Protein AF-A0A3C0C6D8-F1 (afdb_monomer_lite)

Foldseek 3Di:
DVVVVVVVVVVVVVPDQLEDEDDDDFCCDDPCNVVRVVVVVVVVVVCVVDQDDPNGGYD

Radius of gyration: 19.51 Å; chains: 1; bounding box: 42×42×34 Å

Structure (mmCIF, N/CA/C/O backbone):
data_AF-A0A3C0C6D8-F1
#
_entry.id   AF-A0A3C0C6D8-F1
#
loop_
_atom_site.group_PDB
_atom_site.id
_atom_site.type_symbol
_atom_site.label_atom_id
_atom_site.label_alt_id
_atom_site.label_comp_id
_atom_site.label_asym_id
_atom_site.label_entity_id
_atom_site.label_seq_id
_atom_site.pdbx_PDB_ins_code
_atom_site.Cartn_x
_atom_site.Cartn_y
_atom_site.Cartn_z
_atom_site.occupancy
_atom_site.B_iso_or_equiv
_atom_site.auth_seq_id
_atom_site.auth_comp_id
_atom_site.auth_asym_id
_atom_site.auth_atom_id
_atom_site.pdbx_PDB_model_num
ATOM 1 N N . MET A 1 1 ? -26.989 -34.872 14.969 1.00 61.94 1 MET A N 1
ATOM 2 C CA . MET A 1 1 ? -26.733 -34.471 13.567 1.00 61.94 1 MET A CA 1
ATOM 3 C C . MET A 1 1 ? -26.972 -32.977 13.345 1.00 61.94 1 MET A C 1
ATOM 5 O O . MET A 1 1 ? -26.024 -32.294 12.999 1.00 61.94 1 MET A O 1
ATOM 9 N N . VAL A 1 2 ? -28.157 -32.431 13.654 1.00 70.75 2 VAL A N 1
ATOM 10 C CA . VAL A 1 2 ? -28.471 -30.991 13.465 1.00 70.75 2 VAL A CA 1
ATOM 11 C C . VAL A 1 2 ? -27.582 -30.050 14.299 1.00 70.75 2 VAL A C 1
ATOM 13 O O . VAL A 1 2 ? -27.083 -29.059 13.777 1.00 70.75 2 VAL A O 1
ATOM 16 N N . ALA A 1 3 ? -27.296 -30.394 15.559 1.00 71.38 3 ALA A N 1
ATOM 17 C CA . ALA A 1 3 ? -26.410 -29.595 16.416 1.00 71.38 3 ALA A CA 1
ATOM 18 C C . ALA A 1 3 ? -24.970 -29.490 15.874 1.00 71.38 3 ALA A C 1
ATOM 20 O O . ALA A 1 3 ? -24.341 -28.444 15.986 1.00 71.38 3 ALA A O 1
ATOM 21 N N . PHE A 1 4 ? -24.466 -30.546 15.227 1.00 73.44 4 PHE A N 1
ATOM 22 C CA . PHE A 1 4 ? -23.131 -30.552 14.621 1.00 73.44 4 PHE A CA 1
ATOM 23 C C . PHE A 1 4 ? -23.067 -29.642 13.384 1.00 73.44 4 PHE A C 1
ATOM 25 O O . PHE A 1 4 ? -22.100 -28.908 13.202 1.00 73.44 4 PHE A O 1
ATOM 32 N N . CYS A 1 5 ? -24.135 -29.615 12.580 1.00 73.69 5 CYS A N 1
ATOM 33 C CA . CYS A 1 5 ? -24.252 -28.702 11.443 1.00 73.69 5 CYS A CA 1
ATOM 34 C C . CYS A 1 5 ? -24.300 -27.228 11.878 1.00 73.69 5 CYS A C 1
ATOM 36 O O . CYS A 1 5 ? -23.689 -26.388 11.227 1.00 73.69 5 CYS A O 1
ATOM 38 N N . ILE A 1 6 ? -24.966 -26.908 12.993 1.00 76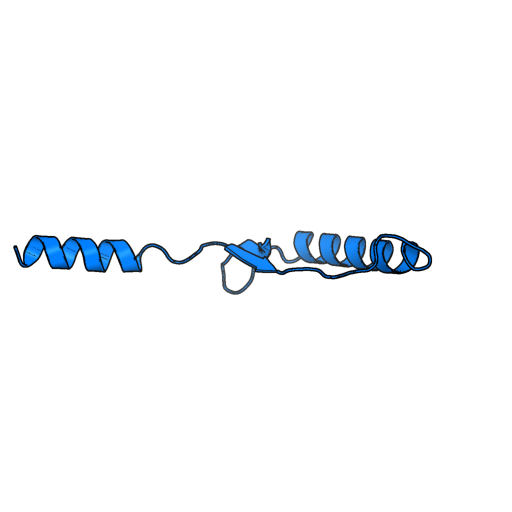.25 6 ILE A N 1
ATOM 39 C CA . ILE A 1 6 ? -25.041 -25.530 13.512 1.00 76.25 6 ILE A CA 1
ATOM 40 C C . ILE A 1 6 ? -23.664 -25.0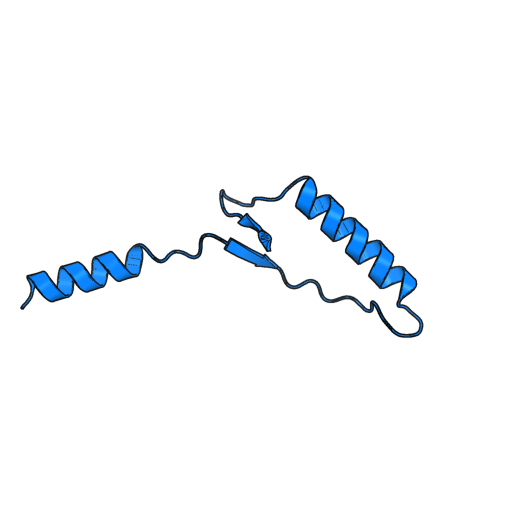35 13.977 1.00 76.25 6 ILE A C 1
ATOM 42 O O . ILE A 1 6 ? -23.286 -23.903 13.682 1.00 76.25 6 ILE A O 1
ATOM 46 N N . ILE A 1 7 ? -22.879 -25.894 14.634 1.00 75.06 7 ILE A N 1
ATOM 47 C CA . ILE A 1 7 ? -21.528 -25.548 15.101 1.00 75.06 7 ILE A CA 1
ATOM 48 C C . ILE A 1 7 ? -20.594 -25.246 13.919 1.00 75.06 7 ILE A C 1
ATOM 50 O O . ILE A 1 7 ? -19.842 -24.275 13.966 1.00 75.06 7 ILE A O 1
ATOM 54 N N . LEU A 1 8 ? -20.681 -26.018 12.831 1.00 74.50 8 LEU A N 1
ATOM 55 C CA . LEU A 1 8 ? -19.887 -25.778 11.620 1.00 74.50 8 LEU A CA 1
ATOM 56 C C . LEU A 1 8 ? -20.249 -24.455 10.928 1.00 74.50 8 LEU A C 1
ATOM 58 O O . LEU A 1 8 ? -19.363 -23.748 10.452 1.00 74.50 8 LEU A O 1
ATOM 62 N N . VAL A 1 9 ? -21.534 -24.089 10.905 1.00 73.44 9 VAL A N 1
ATOM 63 C CA . VAL A 1 9 ? -21.992 -22.825 10.305 1.00 73.44 9 VAL A CA 1
ATOM 64 C C . VAL A 1 9 ? -21.540 -21.618 11.133 1.00 73.44 9 VAL A C 1
ATOM 66 O O . VAL A 1 9 ? -21.077 -20.632 10.563 1.00 73.44 9 VAL A O 1
ATOM 69 N N . MET A 1 10 ? -21.592 -21.694 12.467 1.00 65.62 10 MET A N 1
ATOM 70 C CA . MET A 1 10 ? -21.097 -20.613 13.333 1.00 65.62 10 MET A CA 1
ATOM 71 C C . MET A 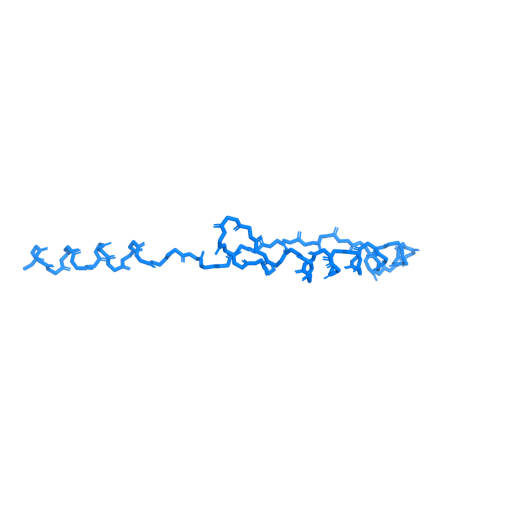1 10 ? -19.569 -20.479 13.284 1.00 65.62 10 MET A C 1
ATOM 73 O O . MET A 1 10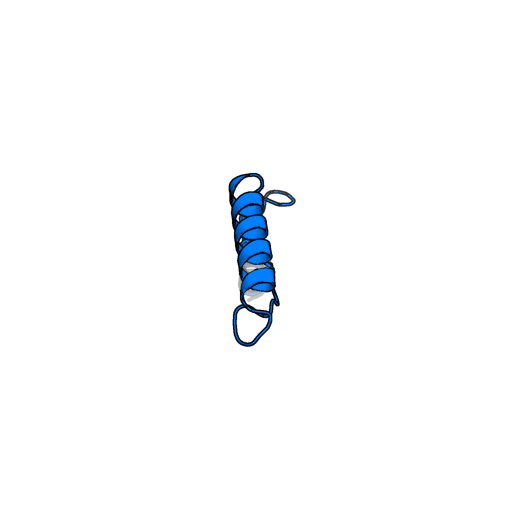 ? -19.058 -19.360 13.268 1.00 65.62 10 MET A O 1
ATOM 77 N N . ALA A 1 11 ? -18.836 -21.593 13.183 1.00 63.00 11 ALA A N 1
ATOM 78 C CA . ALA A 1 11 ? -17.383 -21.574 13.011 1.00 63.00 11 ALA A CA 1
ATOM 79 C C . ALA A 1 11 ? -16.958 -20.914 11.685 1.00 63.00 11 ALA A C 1
ATOM 81 O O . ALA A 1 11 ? -15.957 -20.203 11.644 1.00 63.00 11 ALA A O 1
ATOM 82 N N . GLY A 1 12 ? -17.742 -21.088 10.614 1.00 61.62 12 GLY A N 1
ATOM 83 C CA . GLY A 1 12 ? -17.488 -20.445 9.321 1.00 61.62 12 GLY A CA 1
ATOM 84 C C . GLY A 1 12 ? -17.681 -18.923 9.327 1.00 61.62 12 GLY A C 1
ATOM 85 O O . GLY A 1 12 ? -16.979 -18.221 8.605 1.00 61.62 12 GLY A O 1
ATOM 86 N N . MET A 1 13 ? -18.587 -18.394 10.158 1.00 59.06 13 MET A N 1
ATOM 87 C CA . MET A 1 13 ? -18.844 -16.948 10.244 1.00 59.06 13 MET A CA 1
ATOM 88 C C . MET A 1 13 ? -17.772 -16.173 11.024 1.00 59.06 13 MET A C 1
ATOM 90 O O . MET A 1 13 ? -17.617 -14.974 10.810 1.00 59.06 13 MET A O 1
ATOM 94 N N . ALA A 1 14 ? -17.010 -16.842 11.895 1.00 58.62 14 ALA A N 1
ATOM 95 C CA . ALA A 1 14 ? -15.942 -16.217 12.679 1.00 58.62 14 ALA A CA 1
ATOM 96 C C . ALA A 1 14 ? -14.654 -15.948 11.872 1.00 58.62 14 ALA A C 1
ATOM 98 O O . ALA A 1 14 ? -13.780 -15.224 12.336 1.00 58.62 14 ALA A O 1
ATOM 99 N N . MET A 1 15 ? -14.535 -16.488 10.655 1.00 59.22 15 MET A N 1
ATOM 100 C CA . MET A 1 15 ? -13.356 -16.337 9.793 1.00 59.22 15 MET A CA 1
ATOM 101 C C . MET A 1 15 ? -13.471 -15.092 8.897 1.00 59.22 15 MET A C 1
ATOM 103 O O . MET A 1 15 ? -13.338 -15.170 7.675 1.00 59.22 15 MET A O 1
ATOM 107 N N . ALA A 1 16 ? -13.763 -13.925 9.47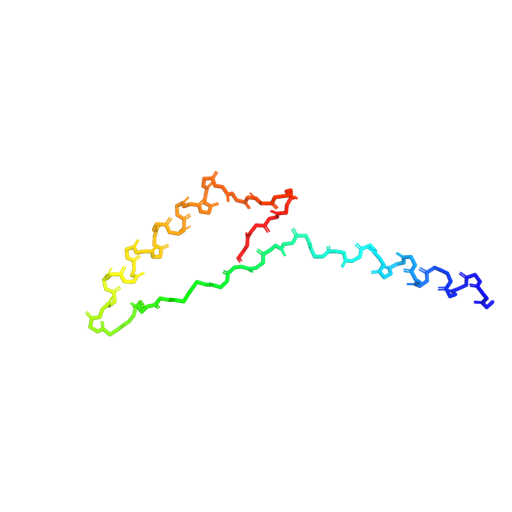3 1.00 62.69 16 ALA A N 1
ATOM 108 C CA . ALA A 1 16 ? -13.625 -12.672 8.739 1.00 62.69 16 ALA A CA 1
ATOM 109 C C . ALA A 1 16 ? -12.132 -12.332 8.646 1.00 62.69 16 ALA A C 1
ATOM 111 O O . ALA A 1 16 ? -11.461 -12.258 9.665 1.00 62.69 16 ALA A O 1
ATOM 112 N N . ALA A 1 17 ? -11.602 -12.118 7.437 1.00 64.31 17 ALA A N 1
ATOM 113 C CA . ALA A 1 17 ? -10.206 -11.717 7.279 1.00 64.31 17 ALA A CA 1
ATOM 114 C C . ALA A 1 17 ? -9.944 -10.403 8.044 1.00 64.31 17 ALA A C 1
ATOM 116 O O . ALA A 1 17 ? -10.540 -9.363 7.724 1.00 64.31 17 ALA A O 1
ATOM 117 N N . ASP A 1 18 ? -9.072 -10.486 9.052 1.00 74.75 18 ASP A N 1
ATOM 118 C CA . ASP A 1 18 ? -8.612 -9.378 9.903 1.00 74.75 18 ASP A CA 1
ATOM 119 C C . ASP A 1 18 ? -7.792 -8.331 9.136 1.00 74.75 18 ASP A C 1
ATOM 121 O O . ASP A 1 18 ? -7.667 -7.182 9.568 1.00 74.75 18 ASP A O 1
ATOM 125 N N . THR A 1 19 ? -7.277 -8.710 7.963 1.00 86.38 19 THR A N 1
ATOM 126 C CA . THR A 1 19 ? -6.413 -7.866 7.141 1.00 86.38 19 THR A CA 1
ATOM 127 C C . THR A 1 19 ? -7.048 -7.537 5.791 1.00 86.38 19 THR A C 1
ATOM 129 O O . THR A 1 19 ? -7.525 -8.417 5.069 1.00 86.38 19 THR A O 1
ATOM 132 N N . VAL A 1 20 ? -6.998 -6.260 5.421 1.00 88.94 20 VAL A N 1
ATOM 133 C CA . VAL A 1 20 ? -7.316 -5.726 4.097 1.00 88.94 20 VAL A CA 1
ATOM 134 C C . VAL A 1 20 ? -6.041 -5.696 3.262 1.00 88.94 20 VAL A C 1
ATOM 136 O O . VAL A 1 20 ? -5.103 -4.979 3.592 1.00 88.94 20 VAL A O 1
ATOM 139 N N . LYS A 1 21 ? -6.018 -6.460 2.169 1.00 91.38 21 LYS A N 1
ATOM 140 C CA . LYS A 1 21 ? -4.872 -6.509 1.255 1.00 91.38 21 LYS A CA 1
ATOM 141 C C . LYS A 1 21 ? -5.003 -5.449 0.165 1.00 91.38 21 LYS A C 1
ATOM 143 O O . LYS A 1 21 ? -6.004 -5.454 -0.553 1.00 91.38 21 LYS A O 1
ATOM 148 N N . ILE A 1 22 ? -4.007 -4.583 0.014 1.00 91.44 22 ILE A N 1
ATOM 149 C CA . ILE A 1 22 ? -3.964 -3.527 -1.001 1.00 91.44 22 ILE A CA 1
ATOM 150 C C . ILE A 1 22 ? -2.776 -3.776 -1.931 1.00 91.44 22 ILE A C 1
ATOM 152 O O . ILE A 1 22 ? -1.617 -3.603 -1.571 1.00 91.44 22 ILE A O 1
ATOM 156 N N . GLY A 1 23 ? -3.073 -4.165 -3.171 1.00 92.56 23 GLY A N 1
ATOM 157 C CA . GLY A 1 23 ? -2.061 -4.309 -4.215 1.00 92.56 23 GLY A CA 1
ATOM 158 C C . GLY A 1 23 ? -1.617 -2.951 -4.756 1.00 92.56 23 GLY A C 1
ATOM 159 O O . GLY A 1 23 ? -2.442 -2.148 -5.184 1.00 92.56 23 GLY A O 1
ATOM 160 N N . VAL A 1 24 ? -0.308 -2.717 -4.776 1.00 93.88 24 VAL A N 1
ATOM 161 C CA . VAL A 1 24 ? 0.311 -1.455 -5.195 1.00 93.88 24 VAL A CA 1
ATOM 162 C C . VAL A 1 24 ? 1.093 -1.716 -6.486 1.00 93.88 24 VAL A C 1
ATOM 164 O O . VAL A 1 24 ? 2.162 -2.323 -6.467 1.00 93.88 24 VAL A O 1
ATOM 167 N N . TYR A 1 25 ? 0.522 -1.327 -7.629 1.00 93.69 25 TYR A N 1
ATOM 168 C CA . TYR A 1 25 ? 1.079 -1.616 -8.955 1.00 93.69 25 TYR A CA 1
ATOM 169 C C . TYR A 1 25 ? 1.836 -0.410 -9.514 1.00 93.69 25 TYR A C 1
ATOM 171 O O . TYR A 1 25 ? 1.219 0.534 -10.004 1.00 93.69 25 TYR A O 1
ATOM 179 N N . LEU A 1 26 ? 3.170 -0.442 -9.425 1.00 92.94 26 LEU A N 1
ATOM 180 C CA . LEU A 1 26 ? 4.034 0.652 -9.871 1.00 92.94 26 LEU A CA 1
ATOM 181 C C . LEU A 1 26 ? 5.237 0.166 -10.685 1.00 92.94 26 LEU A C 1
ATOM 183 O O . LEU A 1 26 ? 5.776 -0.913 -10.416 1.00 92.94 26 LEU A O 1
ATOM 187 N N . PRO A 1 27 ? 5.710 0.981 -11.645 1.00 91.12 27 PRO A N 1
ATOM 188 C CA . PRO A 1 27 ? 6.923 0.704 -12.396 1.00 91.12 27 PRO A CA 1
ATOM 189 C C . PRO A 1 27 ? 8.152 1.047 -11.546 1.00 91.12 27 PRO A C 1
ATOM 191 O O . PRO A 1 27 ? 8.736 2.114 -11.680 1.00 91.12 27 PRO A O 1
ATOM 194 N N . VAL A 1 28 ? 8.557 0.136 -10.662 1.00 92.19 28 VAL A N 1
ATOM 195 C CA . VAL A 1 28 ? 9.769 0.278 -9.824 1.00 92.19 28 VAL A CA 1
ATOM 196 C C . VAL A 1 28 ? 11.049 -0.188 -10.532 1.00 92.19 28 VAL A C 1
ATOM 198 O O . VAL A 1 28 ? 12.128 -0.214 -9.947 1.00 92.19 28 VAL A O 1
ATOM 201 N N . THR A 1 29 ? 10.946 -0.567 -11.807 1.00 90.88 29 THR A N 1
ATOM 202 C CA . THR A 1 29 ? 12.057 -1.000 -12.664 1.00 90.88 29 THR A CA 1
ATOM 203 C C . THR A 1 29 ? 11.949 -0.366 -14.057 1.00 90.88 29 THR A C 1
ATOM 205 O O . THR A 1 29 ? 10.920 0.204 -14.425 1.00 90.88 29 THR A O 1
ATOM 208 N N . GLY A 1 30 ? 13.028 -0.437 -14.844 1.00 91.75 30 GLY A N 1
ATOM 209 C CA . GLY A 1 30 ? 13.092 0.172 -16.177 1.00 91.75 30 GLY A CA 1
ATOM 210 C C . GLY A 1 30 ? 13.298 1.692 -16.144 1.00 91.75 30 GLY A C 1
ATOM 211 O O . GLY A 1 30 ? 13.713 2.253 -15.134 1.00 91.75 30 GLY A O 1
ATOM 212 N N . GLY A 1 31 ? 13.019 2.373 -17.260 1.00 92.50 31 GLY A N 1
ATOM 213 C CA . GLY A 1 31 ? 13.293 3.812 -17.411 1.00 92.50 31 GLY A CA 1
ATOM 214 C C . GLY A 1 31 ? 12.521 4.723 -16.447 1.00 92.50 31 GLY A C 1
ATOM 215 O O . GLY A 1 31 ? 12.994 5.808 -16.129 1.00 92.50 31 GLY A O 1
ATOM 216 N N . ASN A 1 32 ? 11.379 4.258 -15.929 1.00 88.12 32 ASN A N 1
ATOM 217 C CA . ASN A 1 32 ? 10.510 5.020 -15.024 1.00 88.12 32 ASN A CA 1
ATOM 218 C C . ASN A 1 32 ? 10.639 4.591 -13.548 1.00 88.12 32 ASN A C 1
ATOM 220 O O . ASN A 1 32 ? 9.861 5.051 -12.713 1.00 88.12 32 ASN A O 1
ATOM 224 N N . ALA A 1 33 ? 11.634 3.755 -13.218 1.00 92.31 33 ALA A N 1
ATOM 225 C CA . ALA A 1 33 ? 11.842 3.186 -11.882 1.00 92.31 33 ALA A CA 1
ATOM 226 C C . ALA A 1 33 ? 11.891 4.230 -10.759 1.00 92.31 33 ALA A C 1
ATOM 228 O O . ALA A 1 33 ? 11.386 3.992 -9.668 1.00 92.31 33 ALA A O 1
ATOM 229 N N . ILE A 1 34 ? 12.493 5.393 -11.030 1.00 91.94 34 ILE A N 1
ATOM 230 C CA . ILE A 1 34 ? 12.658 6.464 -10.040 1.00 91.94 34 ILE A CA 1
ATOM 231 C C . ILE A 1 34 ? 11.304 7.028 -9.601 1.00 91.94 34 ILE A C 1
ATOM 233 O O . ILE A 1 34 ? 11.080 7.204 -8.406 1.00 91.94 34 ILE A O 1
ATOM 237 N N . GLY A 1 35 ? 10.392 7.269 -10.548 1.00 92.94 35 GLY A N 1
ATOM 238 C CA . GLY A 1 35 ? 9.039 7.732 -10.236 1.00 92.94 35 GLY A CA 1
ATOM 239 C C . GLY A 1 35 ? 8.275 6.692 -9.422 1.00 92.94 35 GLY A C 1
ATOM 240 O O . GLY A 1 35 ? 7.795 6.998 -8.334 1.00 92.94 35 GLY A O 1
ATOM 241 N N . GLY A 1 36 ? 8.282 5.436 -9.883 1.00 94.81 36 GLY A N 1
ATOM 242 C CA . GLY A 1 36 ? 7.605 4.348 -9.176 1.00 94.81 36 GLY A CA 1
ATOM 243 C C . GLY A 1 36 ? 8.169 4.087 -7.776 1.00 94.81 36 GLY A C 1
ATOM 244 O O . GLY A 1 36 ? 7.420 3.748 -6.864 1.00 94.81 36 GLY A O 1
ATOM 245 N N . GLN A 1 37 ? 9.475 4.278 -7.570 1.00 93.75 37 GLN A N 1
ATOM 246 C CA . GLN A 1 37 ? 10.102 4.136 -6.257 1.00 93.75 37 GLN A CA 1
ATOM 247 C C . GLN A 1 37 ? 9.697 5.265 -5.298 1.00 93.75 37 GLN A C 1
ATOM 249 O O . GLN A 1 37 ? 9.374 4.987 -4.144 1.00 93.75 37 GLN A O 1
ATOM 254 N N . LEU A 1 38 ? 9.664 6.516 -5.774 1.00 95.44 38 LEU A N 1
ATOM 255 C CA . LEU A 1 38 ? 9.204 7.666 -4.985 1.00 95.44 38 LEU A CA 1
ATOM 256 C C . LEU A 1 38 ? 7.753 7.485 -4.529 1.00 95.44 38 LEU A C 1
ATOM 258 O O . LEU A 1 38 ? 7.431 7.692 -3.360 1.00 95.44 38 LEU A O 1
ATOM 262 N N . GLU A 1 39 ? 6.886 7.053 -5.441 1.00 94.38 39 GLU A N 1
ATOM 263 C CA . GLU A 1 39 ? 5.488 6.771 -5.132 1.00 94.38 39 GLU A CA 1
ATOM 264 C C . GLU A 1 39 ? 5.348 5.591 -4.151 1.00 94.38 39 GLU A C 1
ATOM 266 O O . GLU A 1 39 ? 4.573 5.678 -3.198 1.00 94.38 39 GLU A O 1
ATOM 271 N N . LEU A 1 40 ? 6.142 4.521 -4.304 1.00 95.31 40 LEU A N 1
ATOM 272 C CA . LEU A 1 40 ? 6.150 3.390 -3.367 1.00 95.31 40 LEU A CA 1
ATOM 273 C C . LEU A 1 40 ? 6.545 3.823 -1.947 1.00 95.31 40 LEU A C 1
ATOM 275 O O . LEU A 1 40 ? 5.958 3.357 -0.970 1.00 95.31 40 LEU A O 1
ATOM 279 N N . ASP A 1 41 ? 7.533 4.706 -1.812 1.00 95.88 41 ASP A N 1
ATOM 280 C CA . ASP A 1 41 ? 7.968 5.201 -0.506 1.00 95.88 41 ASP A CA 1
ATOM 281 C C . ASP A 1 41 ? 6.918 6.116 0.140 1.00 95.88 41 ASP A C 1
ATOM 283 O O . ASP A 1 41 ? 6.697 6.030 1.351 1.00 95.88 41 ASP A O 1
ATOM 287 N N . GLY A 1 42 ? 6.183 6.892 -0.664 1.00 96.25 42 GLY A N 1
ATOM 288 C CA . GLY A 1 42 ? 4.993 7.619 -0.218 1.00 96.25 42 GLY A CA 1
ATOM 289 C C . GLY A 1 42 ? 3.886 6.688 0.291 1.00 96.25 42 GLY A C 1
ATOM 290 O O . GLY A 1 42 ? 3.348 6.903 1.376 1.00 96.25 42 GLY A O 1
ATOM 291 N N . VAL A 1 43 ? 3.593 5.601 -0.431 1.00 95.31 43 VAL A N 1
ATOM 292 C CA . VAL A 1 43 ? 2.603 4.596 0.000 1.00 95.31 43 VAL A CA 1
ATOM 293 C C . VAL A 1 43 ? 3.028 3.918 1.306 1.00 95.31 43 VAL A C 1
ATOM 295 O O . VAL A 1 43 ? 2.210 3.742 2.208 1.00 95.31 43 VAL A O 1
ATOM 298 N N . LYS A 1 44 ? 4.316 3.588 1.464 1.00 94.38 44 LYS A N 1
ATOM 299 C CA . LYS A 1 44 ? 4.844 3.046 2.728 1.00 94.38 44 LYS A CA 1
ATOM 300 C C . LYS A 1 44 ? 4.724 4.041 3.879 1.00 94.38 44 LYS A C 1
ATOM 302 O O . LYS A 1 44 ? 4.478 3.619 5.007 1.00 94.38 44 LYS A O 1
ATOM 307 N N . LEU A 1 45 ? 4.928 5.335 3.627 1.00 96.50 45 LEU A N 1
ATOM 308 C CA . LEU A 1 45 ? 4.731 6.374 4.636 1.00 96.50 45 LEU A CA 1
ATOM 309 C C . LEU A 1 45 ? 3.258 6.454 5.048 1.00 96.50 45 LEU A C 1
ATOM 311 O O . LEU A 1 45 ? 2.964 6.356 6.236 1.00 96.50 45 LEU A O 1
ATOM 315 N N . ALA A 1 46 ? 2.340 6.508 4.082 1.00 94.81 46 ALA A N 1
ATOM 316 C CA . ALA A 1 46 ? 0.904 6.500 4.350 1.00 94.81 46 ALA A CA 1
ATOM 317 C C . ALA A 1 46 ? 0.472 5.256 5.144 1.00 94.81 46 ALA A C 1
ATOM 319 O O . ALA A 1 46 ? -0.324 5.365 6.070 1.00 94.81 46 ALA A O 1
ATOM 320 N N . HIS A 1 47 ? 1.042 4.082 4.853 1.00 94.81 47 HIS A N 1
ATOM 321 C CA . HIS A 1 47 ? 0.768 2.864 5.618 1.00 94.81 47 HIS A CA 1
ATOM 322 C C . HIS A 1 47 ? 1.262 2.941 7.074 1.00 94.81 47 HIS A C 1
ATOM 324 O O . HIS A 1 47 ? 0.614 2.407 7.972 1.00 94.81 47 HIS A O 1
ATOM 330 N N . LYS A 1 48 ? 2.382 3.629 7.336 1.00 93.94 48 LYS A N 1
ATOM 331 C CA . LYS A 1 48 ? 2.865 3.873 8.706 1.00 93.94 48 LYS A CA 1
ATOM 332 C C . LYS A 1 48 ? 1.965 4.844 9.470 1.00 93.94 48 LYS A C 1
ATOM 334 O O . LYS A 1 48 ? 1.757 4.648 10.662 1.00 93.94 48 LYS A O 1
ATOM 339 N N . GLU A 1 49 ? 1.456 5.877 8.802 1.00 95.62 49 GLU A N 1
ATOM 340 C CA . GLU A 1 49 ? 0.594 6.895 9.418 1.00 95.62 49 GLU A CA 1
ATOM 341 C C . GLU A 1 49 ? -0.851 6.407 9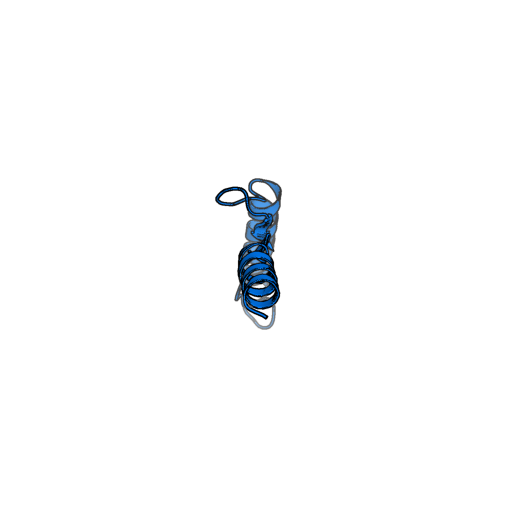.610 1.00 95.62 49 GLU A C 1
ATOM 343 O O . GLU A 1 49 ? -1.473 6.694 10.631 1.00 95.62 49 GLU A O 1
ATOM 348 N N . ALA A 1 50 ? -1.370 5.623 8.663 1.00 93.56 50 ALA A N 1
ATOM 349 C CA . ALA A 1 50 ? -2.721 5.070 8.660 1.00 93.56 50 ALA A CA 1
ATOM 350 C C . ALA A 1 50 ? -2.701 3.546 8.403 1.00 93.56 50 ALA A C 1
ATOM 352 O O . ALA A 1 50 ? -3.085 3.076 7.328 1.00 93.56 50 ALA A O 1
ATOM 353 N N . PRO A 1 51 ? -2.286 2.735 9.395 1.00 90.88 51 PRO A N 1
ATOM 354 C CA . PRO A 1 51 ? -2.133 1.287 9.229 1.00 90.88 51 PRO A CA 1
ATOM 355 C C . PRO A 1 51 ? -3.457 0.511 9.253 1.00 90.88 51 PRO A C 1
ATOM 357 O O . PRO A 1 51 ? -3.460 -0.703 9.032 1.00 90.88 51 PRO A O 1
ATOM 360 N N . THR A 1 52 ? -4.578 1.177 9.560 1.00 91.12 52 THR A N 1
ATOM 361 C CA . THR A 1 52 ? -5.885 0.528 9.705 1.00 91.12 52 THR A CA 1
ATOM 362 C C . THR A 1 52 ? -6.975 1.244 8.928 1.00 91.12 52 THR A C 1
ATOM 364 O O . THR A 1 52 ? -6.994 2.470 8.835 1.00 91.12 52 THR A O 1
ATOM 367 N N . VAL A 1 53 ? -7.917 0.464 8.408 1.00 88.62 53 VAL A N 1
ATOM 368 C CA . VAL A 1 53 ? -9.122 0.957 7.744 1.00 88.62 53 VAL A CA 1
ATOM 369 C C . VAL A 1 53 ? -10.318 0.180 8.274 1.00 88.62 53 VAL A C 1
ATOM 371 O O . VAL A 1 53 ? -10.300 -1.048 8.312 1.00 88.62 53 VAL A O 1
ATOM 374 N N . LEU A 1 54 ? -11.348 0.888 8.747 1.00 86.38 54 LEU A N 1
ATOM 375 C CA . LEU A 1 54 ? -12.551 0.279 9.342 1.00 86.38 54 LEU A CA 1
ATOM 376 C C . LEU A 1 54 ? -12.234 -0.747 10.456 1.00 86.38 54 LEU A C 1
ATOM 378 O O . LEU A 1 54 ? -12.921 -1.757 10.593 1.00 86.38 54 LEU A O 1
ATOM 382 N N . GLY A 1 55 ? -11.168 -0.504 11.230 1.00 83.25 55 GLY A N 1
ATOM 383 C CA . GLY A 1 55 ? -10.715 -1.385 12.315 1.00 83.25 55 GLY A CA 1
ATOM 384 C C . GLY A 1 55 ? -9.909 -2.613 11.874 1.00 83.25 55 GLY A C 1
ATOM 385 O O . GLY A 1 55 ? -9.526 -3.409 12.723 1.00 83.25 55 GLY A O 1
ATOM 386 N N . LYS A 1 56 ? -9.626 -2.767 10.575 1.00 87.56 56 LYS A N 1
ATOM 387 C CA . LYS A 1 56 ? -8.822 -3.862 10.014 1.00 87.56 56 LYS A CA 1
ATOM 388 C C . LYS A 1 56 ? -7.418 -3.397 9.660 1.00 87.56 56 LYS A C 1
ATOM 390 O O . LYS A 1 56 ? -7.247 -2.260 9.221 1.00 87.56 56 LYS A O 1
ATOM 395 N N . LYS A 1 57 ? -6.423 -4.274 9.805 1.00 89.00 57 LYS A N 1
ATOM 396 C CA . LYS A 1 57 ? -5.034 -3.990 9.409 1.00 89.00 57 LYS A CA 1
ATOM 397 C C . LYS A 1 57 ? -4.923 -3.932 7.882 1.00 89.00 57 LYS A C 1
ATOM 399 O O . LYS A 1 57 ? -5.584 -4.709 7.204 1.00 89.00 57 LYS A O 1
ATOM 404 N N . VAL A 1 58 ? -4.095 -3.044 7.342 1.00 90.12 58 VAL A N 1
ATOM 405 C CA . VAL A 1 58 ? -3.768 -2.999 5.905 1.00 90.12 58 VAL A CA 1
ATOM 406 C C . VAL A 1 58 ? -2.464 -3.768 5.631 1.00 90.12 58 VAL A C 1
ATOM 408 O O . VAL A 1 58 ? -1.550 -3.688 6.447 1.00 90.12 58 VAL A O 1
ATOM 411 N N . GLU A 1 59 ? -2.369 -4.510 4.521 1.00 89.12 59 GLU A N 1
ATOM 412 C CA . GLU A 1 59 ? -1.133 -5.170 4.035 1.00 89.12 59 GLU A CA 1
ATOM 413 C C . GLU A 1 59 ? -0.962 -5.087 2.517 1.00 89.12 59 GLU A C 1
ATOM 415 O O . GLU A 1 59 ? -1.985 -5.167 1.800 1.00 89.12 59 GLU A O 1
#

Sequence (59 aa):
MVAFCIILVMAGMAMAADTVKIGVYLPVTGGNAIGGQLELDGVKLAHKEAPTVLGKKVE

pLDDT: mean 84.66, std 12.0, range [58.62, 96.5]

Secondary structure (DSSP, 8-state):
-HHHHHHHHHHHHT---SEE--------SGGGHHHHHHHHHHHHHHHHH--EETTEEE-